Protein AF-A0AAN8ILI8-F1 (afdb_monomer_lite)

InterPro domains:
  IPR029063 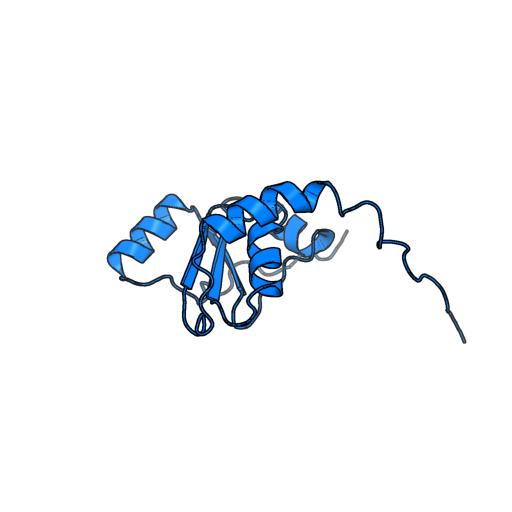S-adenosyl-L-methionine-dependent methyltransferase superfamily [G3DSA:3.40.50.150] (11-119)
  IPR029063 S-adenosyl-L-methionine-dependent methyltransferase superfamily [SSF53335] (25-102)

Sequence (124 aa):
MSVQNIECYTGKRILSFHMFAASFLMSSLSLDAMDRGKQVLAIGVGGGTVSMGLHDMKPYVNVTAVEIDELVVKIGFKWFGVKDSKYHHTVLQDGVNYLKESAVQGNIPSSRPPKSLSYSLLTL

Secondary structure (DSSP, 8-state):
----------SSSSHHHHHHHHHHHHHHS---TT-TT-EEEEE--TTSHHHHHHHHH-TTSEEEEEES-HHHHHHHHHHS-----SSEEEEES-HHHHHHHHHHHTS---S-------------

Foldseek 3Di:
DDDDDPPPPPPPDPVPVCPVLVVVLPVVDPDDPPLAPAEAEAEDCQLVCNLVVCCVVPVRYQYEYEAQDPVSVVCNVPPRVDDDDPRYYYEHDHPVVQVVVCVVVVHRPSDYDPDDDDPPDPDD

Radius of gyration: 16.9 Å; chains: 1; bounding box: 38×31×56 Å

Organism: Trichostrongylus colubriformis (NCBI:txid6319)

pLDDT: mean 72.75, std 21.6, range [31.7, 95.31]

Structure (mmCIF, N/CA/C/O backbone):
data_AF-A0AAN8ILI8-F1
#
_entry.id   AF-A0AAN8ILI8-F1
#
loop_
_atom_site.group_PDB
_atom_site.id
_atom_site.type_symbol
_atom_site.label_atom_id
_atom_site.label_alt_id
_atom_site.label_comp_id
_atom_site.label_asym_id
_atom_site.label_entity_id
_atom_site.label_seq_id
_atom_site.pdbx_PDB_ins_code
_atom_site.Cartn_x
_atom_site.Cartn_y
_atom_site.Cartn_z
_atom_site.occupancy
_atom_site.B_iso_or_equiv
_atom_site.auth_seq_id
_atom_site.auth_comp_id
_atom_site.auth_asym_id
_atom_site.auth_atom_id
_atom_site.pdbx_PDB_model_num
ATOM 1 N N . MET A 1 1 ? 4.498 4.066 -41.105 1.00 35.09 1 MET A N 1
ATOM 2 C CA . MET A 1 1 ? 5.865 3.547 -40.852 1.00 35.09 1 MET A CA 1
ATOM 3 C C . MET A 1 1 ? 6.764 4.760 -40.709 1.00 35.09 1 MET A C 1
ATOM 5 O O . MET A 1 1 ? 6.701 5.592 -41.593 1.00 35.09 1 MET A O 1
ATOM 9 N N . SER A 1 2 ? 7.544 5.014 -39.668 1.00 31.94 2 SER A N 1
ATOM 10 C CA . SER A 1 2 ? 8.009 4.255 -38.507 1.00 31.94 2 SER A CA 1
ATOM 11 C C . SER A 1 2 ? 8.365 5.317 -37.454 1.00 31.94 2 SER A C 1
ATOM 13 O O . SER A 1 2 ? 9.073 6.266 -37.784 1.00 31.94 2 SER A O 1
ATOM 15 N N . VAL A 1 3 ? 7.838 5.208 -36.233 1.00 35.34 3 VAL A N 1
ATOM 16 C CA . VAL A 1 3 ? 8.204 6.089 -35.112 1.00 35.34 3 VAL A CA 1
ATOM 17 C C . VAL A 1 3 ? 9.301 5.361 -34.343 1.00 35.34 3 VAL A C 1
ATOM 19 O O . VAL A 1 3 ? 9.032 4.353 -33.696 1.00 35.34 3 VAL A O 1
ATOM 22 N N . GLN A 1 4 ? 10.541 5.826 -34.448 1.00 45.19 4 GLN A N 1
ATOM 23 C CA . GLN A 1 4 ? 11.637 5.398 -33.583 1.00 45.19 4 GLN A CA 1
ATOM 24 C C . GLN A 1 4 ? 12.213 6.628 -32.887 1.00 45.19 4 GLN A C 1
ATOM 26 O O . GLN A 1 4 ? 12.378 7.674 -33.512 1.00 45.19 4 GLN A O 1
ATOM 31 N N . ASN A 1 5 ? 12.574 6.430 -31.617 1.00 36.91 5 ASN A N 1
ATOM 32 C CA . ASN A 1 5 ? 13.386 7.298 -30.759 1.00 36.91 5 ASN A CA 1
ATOM 33 C C . ASN A 1 5 ? 12.630 8.293 -29.870 1.00 36.91 5 ASN A C 1
ATOM 35 O O . ASN A 1 5 ? 12.692 9.505 -30.045 1.00 36.91 5 ASN A O 1
ATOM 39 N N . ILE A 1 6 ? 12.026 7.747 -28.812 1.00 38.09 6 ILE A N 1
ATOM 40 C CA . ILE A 1 6 ? 12.056 8.383 -27.489 1.00 38.09 6 ILE A CA 1
ATOM 41 C C . ILE A 1 6 ? 12.605 7.331 -26.514 1.00 38.09 6 ILE A C 1
ATOM 43 O O . ILE A 1 6 ? 11.870 6.736 -25.731 1.00 38.09 6 ILE A O 1
ATOM 47 N N . GLU A 1 7 ? 13.907 7.045 -26.595 1.00 36.75 7 GLU A N 1
ATOM 48 C CA . GLU A 1 7 ? 14.615 6.464 -25.451 1.00 36.75 7 GLU A CA 1
ATOM 49 C C . GLU A 1 7 ? 14.706 7.566 -24.395 1.00 36.75 7 GLU A C 1
ATOM 51 O O . GLU A 1 7 ? 15.512 8.493 -24.486 1.00 36.75 7 GLU A O 1
ATOM 56 N N . CYS A 1 8 ? 13.780 7.527 -23.435 1.00 31.70 8 CYS A N 1
ATOM 57 C CA . CYS A 1 8 ? 13.735 8.501 -22.361 1.00 31.70 8 CYS A CA 1
ATOM 58 C C . CYS A 1 8 ? 14.999 8.356 -21.508 1.00 31.70 8 CYS A C 1
ATOM 60 O O . CYS A 1 8 ? 15.264 7.330 -20.882 1.00 31.70 8 CYS A O 1
ATOM 62 N N . TYR A 1 9 ? 15.784 9.423 -21.526 1.00 43.34 9 TYR A N 1
ATOM 63 C CA . TYR A 1 9 ? 17.033 9.638 -20.817 1.00 43.34 9 TYR A CA 1
ATOM 64 C C . TYR A 1 9 ? 16.781 9.723 -19.296 1.00 43.34 9 TYR A C 1
ATOM 66 O O . TYR A 1 9 ? 16.895 10.783 -18.686 1.00 43.34 9 TYR A O 1
ATOM 74 N N . THR A 1 10 ? 16.391 8.616 -18.657 1.00 47.31 10 THR A N 1
ATOM 75 C CA . THR A 1 10 ? 16.001 8.562 -17.229 1.00 47.31 10 THR A CA 1
ATOM 76 C C . THR A 1 10 ? 17.057 7.864 -16.355 1.00 47.31 10 THR A C 1
ATOM 78 O O . THR A 1 10 ? 16.758 7.341 -15.290 1.00 47.31 10 THR A O 1
ATOM 81 N N . GLY A 1 11 ? 18.322 7.839 -16.789 1.00 45.81 11 GLY A N 1
ATOM 82 C CA . GLY A 1 11 ? 19.367 7.005 -16.173 1.00 45.81 11 GLY A CA 1
ATOM 83 C C . GLY A 1 11 ? 20.282 7.656 -15.126 1.00 45.81 11 GLY A C 1
ATOM 84 O O . GLY A 1 11 ? 21.100 6.950 -14.550 1.00 45.81 11 GLY A O 1
ATOM 85 N N . LYS A 1 12 ? 20.231 8.977 -14.871 1.00 43.41 12 LYS A N 1
ATOM 86 C CA . LYS A 1 12 ? 21.309 9.638 -14.086 1.00 43.41 12 LYS A CA 1
ATOM 87 C C . LYS A 1 12 ? 20.926 10.688 -13.036 1.00 43.41 12 LYS A C 1
ATOM 89 O O . LYS A 1 12 ? 21.823 11.205 -12.381 1.00 43.41 12 LYS A O 1
ATOM 94 N N . ARG A 1 13 ? 19.643 10.999 -12.812 1.00 37.62 13 ARG A N 1
ATOM 95 C CA . ARG A 1 13 ? 19.231 12.021 -11.811 1.00 37.62 13 ARG A CA 1
ATOM 96 C C . ARG A 1 13 ? 18.378 11.515 -10.643 1.00 37.62 13 ARG A C 1
ATOM 98 O O . ARG A 1 13 ? 18.111 12.271 -9.721 1.00 37.62 13 ARG A O 1
ATOM 105 N N . ILE A 1 14 ? 18.020 10.233 -10.636 1.00 48.31 14 ILE A N 1
ATOM 106 C CA . ILE A 1 14 ? 17.206 9.593 -9.583 1.00 48.31 14 ILE A CA 1
ATOM 107 C C . ILE A 1 14 ? 18.079 8.900 -8.508 1.00 48.31 14 ILE A C 1
ATOM 109 O O . ILE A 1 14 ? 17.591 8.492 -7.453 1.00 48.31 14 ILE A O 1
ATOM 113 N N . LEU A 1 15 ? 19.394 8.824 -8.740 1.00 45.97 15 LEU A N 1
ATOM 114 C CA . LEU A 1 15 ? 20.333 8.041 -7.931 1.00 45.97 15 LEU A CA 1
ATOM 115 C C . LEU A 1 15 ? 20.551 8.605 -6.512 1.00 45.97 15 LEU A C 1
ATOM 117 O O . LEU A 1 15 ? 20.801 7.842 -5.586 1.00 45.97 15 LEU A O 1
ATOM 121 N N . SER A 1 16 ? 20.406 9.919 -6.305 1.00 40.88 16 SER A N 1
ATOM 122 C CA . SER A 1 16 ? 20.706 10.542 -5.004 1.00 40.88 16 SER A CA 1
ATOM 123 C C . SER A 1 16 ? 19.579 10.427 -3.968 1.00 40.88 16 SER A C 1
ATOM 125 O O . SER A 1 16 ? 19.872 10.386 -2.778 1.00 40.88 16 SER A O 1
ATOM 127 N N . PHE A 1 17 ? 18.309 10.311 -4.380 1.00 48.25 17 PHE A N 1
ATOM 128 C CA . PHE A 1 17 ? 17.185 10.125 -3.440 1.00 48.25 17 PHE A CA 1
ATOM 129 C C . PHE A 1 17 ? 16.954 8.652 -3.058 1.00 48.25 17 PHE A C 1
ATOM 131 O O . PHE A 1 17 ? 16.403 8.368 -1.997 1.00 48.25 17 PHE A O 1
ATOM 138 N N . HIS A 1 18 ? 17.430 7.707 -3.876 1.00 50.12 18 HIS A N 1
ATOM 139 C CA . HIS A 1 18 ? 17.355 6.270 -3.583 1.00 50.12 18 HIS A CA 1
ATOM 140 C C . HIS A 1 18 ? 18.315 5.832 -2.467 1.00 50.12 18 HIS A C 1
ATOM 142 O O . HIS A 1 18 ? 18.060 4.839 -1.787 1.00 50.12 18 HIS A O 1
ATOM 148 N N . MET A 1 19 ? 19.406 6.572 -2.248 1.00 51.34 19 MET A N 1
ATOM 149 C CA . MET A 1 19 ? 20.509 6.109 -1.403 1.00 51.34 19 MET A CA 1
ATOM 150 C C . MET A 1 19 ? 20.162 6.074 0.098 1.00 51.34 19 MET A C 1
ATOM 152 O O . MET A 1 19 ? 20.642 5.201 0.822 1.00 51.34 19 MET A O 1
ATOM 156 N N . PHE A 1 20 ? 19.281 6.965 0.569 1.00 54.56 20 PHE A N 1
ATOM 157 C CA . PHE A 1 20 ? 18.876 7.004 1.981 1.00 54.56 20 PHE A CA 1
ATOM 158 C C . PHE A 1 20 ? 17.808 5.961 2.330 1.00 54.56 20 PHE A C 1
ATOM 160 O O . PHE A 1 20 ? 17.943 5.257 3.330 1.00 54.56 20 PHE A O 1
ATOM 167 N N . ALA A 1 21 ? 16.779 5.810 1.490 1.00 57.03 21 ALA A N 1
ATOM 168 C CA . ALA A 1 21 ? 15.716 4.833 1.722 1.00 57.03 21 ALA A CA 1
ATOM 169 C C . ALA A 1 21 ? 16.228 3.388 1.600 1.00 57.03 21 ALA A C 1
ATOM 171 O O . ALA A 1 21 ? 15.886 2.547 2.427 1.00 57.03 21 ALA A O 1
ATOM 172 N N . ALA A 1 22 ? 17.104 3.112 0.626 1.00 59.88 22 ALA A N 1
ATOM 173 C CA . ALA A 1 22 ? 17.688 1.784 0.451 1.00 59.88 22 ALA A CA 1
ATOM 174 C C . ALA A 1 22 ? 18.504 1.352 1.681 1.00 59.88 22 ALA A C 1
ATOM 176 O O . ALA A 1 22 ? 18.322 0.249 2.185 1.00 59.88 22 ALA A O 1
ATOM 177 N N . SER A 1 23 ? 19.333 2.247 2.228 1.00 57.47 23 SER A N 1
ATOM 178 C CA . SER A 1 23 ? 20.162 1.950 3.405 1.00 57.47 23 SER A CA 1
ATOM 179 C C . SER A 1 23 ? 19.324 1.577 4.635 1.00 57.47 23 SER A C 1
ATOM 181 O O . SER A 1 23 ? 19.657 0.634 5.353 1.00 57.47 23 SER A O 1
ATOM 183 N N . PHE A 1 24 ? 18.209 2.278 4.859 1.00 64.12 24 PHE A N 1
ATOM 184 C CA . PHE A 1 24 ? 17.301 1.973 5.965 1.00 64.12 24 PHE A CA 1
ATOM 185 C C . PHE A 1 24 ? 16.563 0.642 5.760 1.00 64.12 24 PHE A C 1
ATOM 187 O O . PHE A 1 24 ? 16.489 -0.171 6.680 1.00 64.12 24 PHE A O 1
ATOM 194 N N . LEU A 1 25 ? 16.068 0.389 4.544 1.00 61.97 25 LEU A N 1
ATOM 195 C CA . LEU A 1 25 ? 15.355 -0.847 4.207 1.00 61.97 25 LEU A CA 1
ATOM 196 C C . LEU A 1 25 ? 16.256 -2.088 4.273 1.00 61.97 25 LEU A C 1
ATOM 198 O O . LEU A 1 25 ? 15.814 -3.133 4.740 1.00 61.97 25 LEU A O 1
ATOM 202 N N . MET A 1 26 ? 17.519 -1.983 3.848 1.00 62.81 26 MET A N 1
ATOM 203 C CA . MET A 1 26 ? 18.474 -3.092 3.948 1.00 62.81 26 MET A CA 1
ATOM 204 C C . MET A 1 26 ? 18.890 -3.401 5.390 1.00 62.81 26 MET A C 1
ATOM 206 O O . MET A 1 26 ? 19.174 -4.554 5.691 1.00 62.81 26 MET A O 1
ATOM 210 N N . SER A 1 27 ? 18.926 -2.403 6.278 1.00 60.50 27 SER A N 1
ATOM 211 C CA . SER A 1 27 ? 19.296 -2.608 7.685 1.00 60.50 27 SER A CA 1
ATOM 212 C C . SER A 1 27 ? 18.179 -3.273 8.499 1.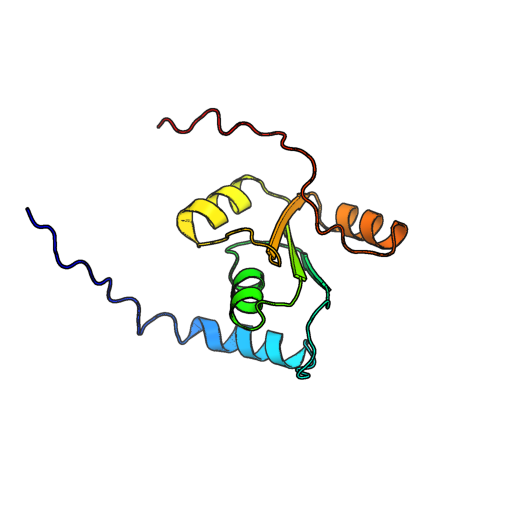00 60.50 27 SER A C 1
ATOM 214 O O . SER A 1 27 ? 18.445 -4.126 9.342 1.00 60.50 27 SER A O 1
ATOM 216 N N . SER A 1 28 ? 16.915 -2.915 8.243 1.00 61.47 28 SER A N 1
ATOM 217 C CA . SER A 1 28 ? 15.774 -3.455 8.997 1.00 61.47 28 SER A CA 1
ATOM 218 C C . SER A 1 28 ? 15.347 -4.854 8.550 1.00 61.47 28 SER A C 1
ATOM 220 O O . SER A 1 28 ? 14.762 -5.602 9.335 1.00 61.47 28 SER A O 1
ATOM 222 N N . LEU A 1 29 ? 15.639 -5.226 7.302 1.00 61.97 29 LEU A N 1
ATOM 223 C CA . LEU A 1 29 ? 15.277 -6.518 6.738 1.00 61.97 29 LEU A CA 1
ATOM 224 C C . LEU A 1 29 ? 16.504 -7.432 6.692 1.00 61.97 29 LEU A C 1
ATOM 226 O O . LEU A 1 29 ? 17.289 -7.346 5.753 1.00 61.97 29 LEU A O 1
ATOM 230 N N . SER A 1 30 ? 16.652 -8.346 7.660 1.00 56.41 30 SER A N 1
ATOM 231 C CA . SER A 1 30 ? 17.721 -9.358 7.635 1.00 56.41 30 SER A CA 1
ATOM 232 C C . SER A 1 30 ? 17.732 -10.099 6.292 1.00 56.41 30 SER A C 1
ATOM 234 O O . SER A 1 30 ? 16.791 -10.821 5.946 1.00 56.41 30 SER A O 1
ATOM 236 N N . LEU A 1 31 ? 18.789 -9.857 5.514 1.00 53.53 31 LEU A N 1
ATOM 237 C CA . LEU A 1 31 ? 18.987 -10.368 4.164 1.00 53.53 31 LEU A CA 1
ATOM 238 C C . LEU A 1 31 ? 19.558 -11.787 4.252 1.00 53.53 31 LEU A C 1
ATOM 240 O O . LEU A 1 31 ? 20.767 -11.952 4.364 1.00 53.53 31 LEU A O 1
ATOM 244 N N . ASP A 1 32 ? 18.698 -12.802 4.205 1.00 55.41 32 ASP A N 1
ATOM 245 C CA . ASP A 1 32 ? 19.132 -14.198 4.114 1.00 55.41 32 ASP A CA 1
ATOM 246 C C . ASP A 1 32 ? 18.536 -14.855 2.863 1.00 55.41 32 ASP A C 1
ATOM 248 O O . ASP A 1 32 ? 17.424 -14.526 2.449 1.00 55.41 32 ASP A O 1
ATOM 252 N N . ALA A 1 33 ? 19.279 -15.765 2.230 1.00 53.03 33 ALA A N 1
ATOM 253 C CA . ALA A 1 33 ? 19.049 -16.244 0.860 1.00 53.03 33 ALA A CA 1
ATOM 254 C C . ALA A 1 33 ? 17.728 -17.021 0.629 1.00 53.03 33 ALA A C 1
ATOM 256 O O . ALA A 1 33 ? 17.463 -17.488 -0.482 1.00 53.03 33 ALA A O 1
ATOM 257 N N . MET A 1 34 ? 16.871 -17.152 1.646 1.00 57.09 34 MET A N 1
ATOM 258 C CA . MET A 1 34 ? 15.592 -17.862 1.586 1.00 57.09 34 MET A CA 1
ATOM 259 C C . MET A 1 34 ? 14.393 -16.987 1.983 1.00 57.09 34 MET A C 1
ATOM 261 O O . MET A 1 34 ? 13.524 -17.408 2.737 1.00 57.09 34 MET A O 1
ATOM 265 N N . ASP A 1 35 ? 14.279 -15.775 1.440 1.00 65.38 35 ASP A N 1
ATOM 266 C CA . ASP A 1 35 ? 13.122 -14.895 1.696 1.00 65.38 35 ASP A CA 1
ATOM 267 C C . ASP A 1 35 ? 11.803 -15.341 1.031 1.00 65.38 35 ASP A C 1
ATOM 269 O O . ASP A 1 35 ? 10.793 -14.633 1.081 1.00 65.38 35 ASP A O 1
ATOM 273 N N . ARG A 1 36 ? 11.784 -16.525 0.408 1.00 70.19 36 ARG A N 1
ATOM 274 C CA . ARG A 1 36 ? 10.572 -17.112 -0.168 1.00 70.19 36 ARG A CA 1
ATOM 275 C C . ARG A 1 36 ? 9.540 -17.366 0.928 1.00 70.19 36 ARG A C 1
ATOM 277 O O . ARG A 1 36 ? 9.799 -18.101 1.872 1.00 70.19 36 ARG A O 1
ATOM 284 N N . GLY A 1 37 ? 8.352 -16.791 0.758 1.00 73.94 37 GLY A N 1
ATOM 285 C CA . GLY A 1 37 ? 7.229 -16.985 1.678 1.00 73.94 37 GLY A CA 1
ATOM 286 C C . GLY A 1 37 ? 7.210 -16.034 2.876 1.00 73.94 37 GLY A C 1
ATOM 287 O O . GLY A 1 37 ? 6.268 -16.094 3.663 1.00 73.94 37 GLY A O 1
ATOM 288 N N . LYS A 1 38 ? 8.185 -15.122 3.003 1.00 85.38 38 LYS A N 1
ATOM 289 C CA . LYS A 1 38 ? 8.101 -14.036 3.986 1.00 85.38 38 LYS A CA 1
ATOM 290 C C . LYS A 1 38 ? 7.006 -13.047 3.585 1.00 85.38 38 LYS A C 1
ATOM 292 O O . LYS A 1 38 ? 6.809 -12.779 2.399 1.00 85.38 38 LYS A O 1
ATOM 297 N N . GLN A 1 39 ? 6.317 -12.504 4.583 1.00 88.00 39 GLN A N 1
ATOM 298 C CA . GLN A 1 39 ? 5.285 -11.488 4.407 1.00 88.00 39 GLN A CA 1
ATOM 299 C C . GLN A 1 39 ? 5.781 -10.152 4.957 1.00 88.00 39 GLN A C 1
ATOM 301 O O . GLN A 1 39 ? 6.364 -10.103 6.040 1.00 88.00 39 GLN A O 1
ATOM 306 N N . VAL A 1 40 ? 5.546 -9.076 4.212 1.00 90.06 40 VAL A N 1
ATOM 307 C CA . VAL A 1 40 ? 5.870 -7.708 4.617 1.00 90.06 40 VAL A CA 1
ATOM 308 C C . VAL A 1 40 ? 4.616 -6.860 4.495 1.00 90.06 40 VAL A C 1
ATOM 310 O O . VAL A 1 40 ? 4.010 -6.792 3.429 1.00 90.06 40 VAL A O 1
ATOM 313 N N . LEU A 1 41 ? 4.250 -6.197 5.589 1.00 91.69 41 LEU A N 1
ATOM 314 C CA . LEU A 1 41 ? 3.174 -5.216 5.626 1.00 91.69 41 LEU A CA 1
ATOM 315 C C . LEU A 1 41 ? 3.779 -3.810 5.608 1.00 91.69 41 LEU A C 1
ATOM 317 O O . LEU A 1 41 ? 4.510 -3.436 6.523 1.00 91.69 41 LEU A O 1
ATOM 321 N N . ALA A 1 42 ? 3.464 -3.037 4.575 1.00 91.44 42 ALA A N 1
ATOM 322 C CA . ALA A 1 42 ? 3.778 -1.620 4.484 1.00 91.44 42 ALA A CA 1
ATOM 323 C C . ALA A 1 42 ? 2.500 -0.812 4.741 1.00 91.44 42 ALA A C 1
ATOM 325 O O . ALA A 1 42 ? 1.517 -0.961 4.021 1.00 91.44 42 ALA A O 1
ATOM 326 N N . ILE A 1 43 ? 2.505 0.036 5.769 1.00 92.88 43 ILE A N 1
ATOM 327 C CA . ILE A 1 43 ? 1.403 0.966 6.038 1.00 92.88 43 ILE A CA 1
ATOM 328 C C . ILE A 1 43 ? 1.763 2.308 5.399 1.00 92.88 43 ILE A C 1
ATOM 330 O O . ILE A 1 43 ? 2.787 2.902 5.736 1.00 92.88 43 ILE A O 1
ATOM 334 N N . GLY A 1 44 ? 0.918 2.756 4.477 1.00 91.19 44 GLY A N 1
ATOM 335 C CA . GLY A 1 44 ? 1.165 3.857 3.555 1.00 91.19 44 GLY A CA 1
ATOM 336 C C . GLY A 1 44 ? 1.773 3.362 2.241 1.00 91.19 44 GLY A C 1
ATOM 337 O O . GLY A 1 44 ? 2.881 2.822 2.211 1.00 91.19 44 GLY A O 1
ATOM 338 N N . VAL A 1 45 ? 1.065 3.581 1.132 1.00 89.69 45 VAL A N 1
ATOM 339 C CA . VAL A 1 45 ? 1.605 3.420 -0.226 1.00 89.69 45 VAL A CA 1
ATOM 340 C C . VAL A 1 45 ? 2.377 4.677 -0.605 1.00 89.69 45 VAL A C 1
ATOM 342 O O . VAL A 1 45 ? 3.507 4.582 -1.091 1.00 89.69 45 VAL A O 1
ATOM 345 N N . GLY A 1 46 ? 1.783 5.857 -0.383 1.00 87.62 46 GLY A N 1
ATOM 346 C CA . GLY A 1 46 ? 2.327 7.123 -0.876 1.00 87.62 46 GLY A CA 1
ATOM 347 C C . GLY A 1 46 ? 2.599 7.065 -2.386 1.00 87.62 46 GLY A C 1
ATOM 348 O O . GLY A 1 46 ? 1.703 6.803 -3.181 1.00 87.62 46 GLY A O 1
ATOM 349 N N . GLY A 1 47 ? 3.857 7.271 -2.790 1.00 82.12 47 GLY A N 1
ATOM 350 C CA . GLY A 1 47 ? 4.301 7.124 -4.186 1.00 82.12 47 GLY A CA 1
ATOM 351 C C . GLY A 1 47 ? 4.700 5.700 -4.597 1.00 82.12 47 GLY A C 1
ATOM 352 O O . GLY A 1 47 ? 5.099 5.489 -5.734 1.00 82.12 47 GLY A O 1
ATOM 353 N N . GLY A 1 48 ? 4.653 4.721 -3.689 1.00 87.50 48 GLY A N 1
ATOM 354 C CA . GLY A 1 48 ? 4.991 3.325 -3.977 1.00 87.50 48 GLY A CA 1
ATOM 355 C C . GLY A 1 48 ? 6.474 2.965 -3.935 1.00 87.50 48 GLY A C 1
ATOM 356 O O . GLY A 1 48 ? 6.804 1.790 -4.044 1.00 87.50 48 GLY A O 1
ATOM 357 N N . THR A 1 49 ? 7.379 3.925 -3.727 1.00 87.69 49 THR A N 1
ATOM 358 C CA . THR A 1 49 ? 8.837 3.708 -3.781 1.00 87.69 49 THR A CA 1
ATOM 359 C C . THR A 1 49 ? 9.320 2.584 -2.865 1.00 87.69 49 THR A C 1
ATOM 361 O O . THR A 1 49 ? 10.144 1.771 -3.271 1.00 87.69 49 THR A O 1
ATOM 364 N N . VAL A 1 50 ? 8.812 2.518 -1.631 1.00 88.50 50 VAL A N 1
ATOM 365 C CA . VAL A 1 50 ? 9.259 1.521 -0.644 1.00 88.50 50 VAL A CA 1
ATOM 366 C C . VAL A 1 50 ? 8.724 0.131 -0.978 1.00 88.50 50 VAL A C 1
ATOM 368 O O . VAL A 1 50 ? 9.497 -0.822 -1.035 1.00 88.50 50 VAL A O 1
ATOM 371 N N . SER A 1 51 ? 7.417 0.005 -1.220 1.00 90.81 51 SER A N 1
ATOM 372 C CA . SER A 1 51 ? 6.791 -1.295 -1.480 1.00 90.81 51 SER A CA 1
ATOM 373 C C . SER A 1 51 ? 7.209 -1.868 -2.837 1.00 90.81 51 SER A C 1
ATOM 375 O O . SER A 1 51 ? 7.527 -3.054 -2.920 1.00 90.81 51 SER A O 1
ATOM 377 N N . MET A 1 52 ? 7.291 -1.030 -3.877 1.00 90.00 52 MET A N 1
ATOM 378 C CA . MET A 1 52 ? 7.773 -1.432 -5.201 1.00 90.00 52 MET A CA 1
ATOM 379 C C . MET A 1 52 ? 9.277 -1.677 -5.214 1.00 90.00 52 MET A C 1
ATOM 381 O O . MET A 1 52 ? 9.711 -2.691 -5.746 1.00 90.00 52 MET A O 1
ATOM 385 N N . GLY A 1 53 ? 10.072 -0.816 -4.571 1.00 88.88 53 GLY A N 1
ATOM 386 C CA . GLY A 1 53 ? 11.517 -1.021 -4.468 1.00 88.88 53 GLY A CA 1
ATOM 387 C C . GLY A 1 53 ? 11.852 -2.331 -3.757 1.00 88.88 53 GLY A C 1
ATOM 388 O O . GLY A 1 53 ? 12.731 -3.070 -4.194 1.00 88.88 53 GLY A O 1
ATOM 389 N N . LEU A 1 54 ? 11.109 -2.676 -2.701 1.00 87.25 54 LEU A N 1
ATOM 390 C CA . LEU A 1 54 ? 11.260 -3.969 -2.041 1.00 87.25 54 LEU A CA 1
ATOM 391 C C . LEU A 1 54 ? 10.846 -5.135 -2.948 1.00 87.25 54 LEU A C 1
ATOM 393 O O . LEU A 1 54 ? 11.539 -6.151 -2.965 1.00 87.25 54 LEU A O 1
ATOM 397 N N . HIS A 1 55 ? 9.760 -4.993 -3.709 1.00 88.50 55 HIS A N 1
ATOM 398 C CA . HIS A 1 55 ? 9.329 -6.011 -4.666 1.00 88.50 55 HIS A CA 1
ATOM 399 C C . HIS A 1 55 ? 10.363 -6.236 -5.782 1.00 88.50 55 HIS A C 1
ATOM 401 O O . HIS A 1 55 ? 10.640 -7.380 -6.132 1.00 88.50 55 HIS A O 1
ATOM 407 N N . ASP A 1 56 ? 10.991 -5.171 -6.281 1.00 88.38 56 ASP A N 1
ATOM 408 C CA . ASP A 1 56 ? 12.032 -5.255 -7.308 1.00 88.38 56 ASP A CA 1
ATOM 409 C C . ASP A 1 56 ? 13.320 -5.897 -6.762 1.00 88.38 56 ASP A C 1
ATOM 411 O O . ASP A 1 56 ? 13.944 -6.716 -7.437 1.00 88.38 56 ASP A O 1
ATOM 415 N N . MET A 1 57 ? 13.704 -5.582 -5.519 1.00 86.38 57 MET A N 1
ATOM 416 C CA . MET A 1 57 ? 14.874 -6.185 -4.865 1.00 86.38 57 MET A CA 1
ATOM 417 C C . MET A 1 57 ? 14.637 -7.643 -4.442 1.00 86.38 57 MET A C 1
ATOM 419 O O . MET A 1 57 ? 15.563 -8.455 -4.477 1.00 86.38 57 MET A O 1
ATOM 423 N N . LYS A 1 58 ? 13.415 -7.987 -4.012 1.00 85.81 58 LYS A N 1
ATOM 424 C CA . LYS A 1 58 ? 13.036 -9.313 -3.500 1.00 85.81 58 LYS A CA 1
ATOM 425 C C . LYS A 1 58 ? 11.704 -9.775 -4.104 1.00 85.81 58 LYS A C 1
ATOM 427 O O . LYS A 1 58 ? 10.682 -9.786 -3.416 1.00 85.81 58 LYS A O 1
ATOM 432 N N . PRO A 1 59 ? 11.709 -10.269 -5.352 1.00 85.31 59 PRO A N 1
ATOM 433 C CA . PRO A 1 59 ? 10.483 -10.569 -6.097 1.00 85.31 59 PRO A CA 1
ATOM 434 C C . PRO A 1 59 ? 9.633 -11.705 -5.515 1.00 85.31 59 PRO A C 1
ATOM 436 O O . PRO A 1 59 ? 8.498 -11.888 -5.944 1.00 85.31 59 PRO A O 1
ATOM 439 N N . TYR A 1 60 ? 10.160 -12.476 -4.556 1.00 84.94 60 TYR A N 1
ATOM 440 C CA . TYR A 1 60 ? 9.466 -13.604 -3.922 1.00 84.94 60 TYR A CA 1
ATOM 441 C C . TYR A 1 60 ? 8.976 -13.332 -2.490 1.00 84.94 60 TYR A C 1
ATOM 443 O O . TYR A 1 60 ? 8.382 -14.224 -1.876 1.00 84.94 60 TYR A O 1
ATOM 451 N N . VAL A 1 61 ? 9.243 -12.139 -1.950 1.00 87.31 61 VAL A N 1
ATOM 452 C CA . VAL A 1 61 ? 8.661 -11.681 -0.682 1.00 87.31 61 VAL A CA 1
ATOM 453 C C . VAL A 1 61 ? 7.266 -11.163 -0.970 1.00 87.31 61 VAL A C 1
ATOM 455 O O . VAL A 1 61 ? 7.095 -10.381 -1.900 1.00 87.31 61 VAL A O 1
ATOM 458 N N . ASN A 1 62 ? 6.283 -11.577 -0.174 1.00 89.38 62 ASN A N 1
ATOM 459 C CA . ASN A 1 62 ? 4.921 -11.105 -0.346 1.00 89.38 62 ASN A CA 1
ATOM 460 C C . ASN A 1 62 ? 4.724 -9.752 0.349 1.00 89.38 62 ASN A C 1
ATOM 462 O O . ASN A 1 62 ? 4.657 -9.687 1.577 1.00 89.38 62 ASN A O 1
ATOM 466 N N . VAL A 1 63 ? 4.660 -8.680 -0.433 1.00 91.06 63 VAL A N 1
ATOM 467 C CA . VAL A 1 63 ? 4.510 -7.306 0.048 1.00 91.06 63 VAL A CA 1
ATOM 468 C C . VAL A 1 63 ? 3.044 -6.900 -0.031 1.00 91.06 63 VAL A C 1
ATOM 470 O O . VAL A 1 63 ? 2.456 -6.900 -1.105 1.00 91.06 63 VAL A O 1
ATOM 473 N N . THR A 1 64 ? 2.454 -6.513 1.095 1.00 93.69 64 THR A N 1
ATOM 474 C CA . THR A 1 64 ? 1.121 -5.904 1.145 1.00 93.69 64 THR A CA 1
ATOM 475 C C . THR A 1 64 ? 1.253 -4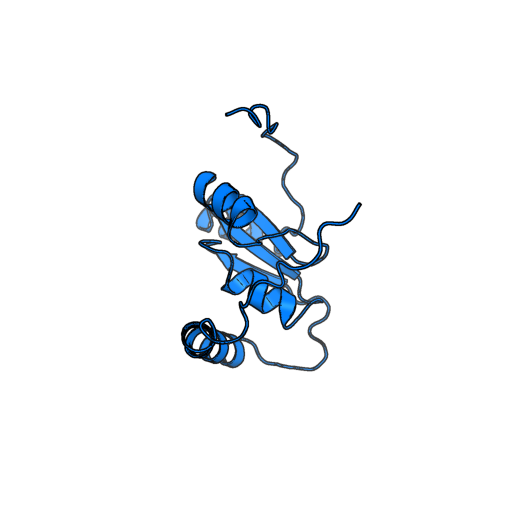.452 1.578 1.00 93.69 64 THR A C 1
ATOM 477 O O . THR A 1 64 ? 1.735 -4.180 2.674 1.00 93.69 64 THR A O 1
ATOM 480 N N . ALA A 1 65 ? 0.861 -3.521 0.715 1.00 93.88 65 ALA A N 1
ATOM 481 C CA . ALA A 1 65 ? 0.876 -2.089 0.972 1.00 93.88 65 ALA A CA 1
ATOM 482 C C . ALA A 1 65 ? -0.553 -1.590 1.221 1.00 93.88 65 ALA A C 1
ATOM 484 O O . ALA A 1 65 ? -1.412 -1.720 0.352 1.00 93.88 65 ALA A O 1
ATOM 485 N N . VAL A 1 66 ? -0.810 -1.036 2.404 1.00 94.88 66 VAL A N 1
ATOM 486 C CA . VAL A 1 66 ? -2.132 -0.551 2.820 1.00 94.88 66 VAL A CA 1
ATOM 487 C C . VAL A 1 66 ? -2.160 0.969 2.747 1.00 94.88 66 VAL A C 1
ATOM 489 O O . VAL A 1 66 ? -1.312 1.621 3.346 1.00 94.88 66 VAL A O 1
ATOM 492 N N . GLU A 1 67 ? -3.126 1.538 2.038 1.00 94.62 67 GLU A N 1
ATOM 493 C CA . GLU A 1 67 ? -3.307 2.983 1.887 1.00 94.62 67 GLU A CA 1
ATOM 494 C C . GLU A 1 67 ? -4.723 3.380 2.284 1.00 94.62 67 GLU A C 1
ATOM 496 O O . GLU A 1 67 ? -5.668 2.657 1.986 1.00 94.62 67 GLU A O 1
ATOM 501 N N . ILE A 1 68 ? -4.871 4.528 2.943 1.00 95.31 68 ILE A N 1
ATOM 502 C CA . ILE A 1 68 ? -6.175 5.024 3.392 1.00 95.31 68 ILE A CA 1
ATOM 503 C C . ILE A 1 68 ? -6.857 5.878 2.316 1.00 95.31 68 ILE A C 1
ATOM 505 O O . ILE A 1 68 ? -8.084 5.906 2.240 1.00 95.31 68 ILE A O 1
ATOM 509 N N . ASP A 1 69 ? -6.073 6.553 1.470 1.00 94.31 69 ASP A N 1
ATOM 510 C CA . ASP A 1 69 ? -6.576 7.489 0.464 1.00 94.31 69 ASP A CA 1
ATOM 511 C C . ASP A 1 69 ? -6.618 6.873 -0.948 1.00 94.31 69 ASP A C 1
ATOM 513 O O . ASP A 1 69 ? -5.601 6.537 -1.563 1.00 94.31 69 ASP A O 1
ATOM 517 N N . GLU A 1 70 ? -7.825 6.785 -1.511 1.00 93.19 70 GLU A N 1
ATOM 518 C CA . GLU A 1 70 ? -8.062 6.270 -2.859 1.00 93.19 70 GLU A CA 1
ATOM 519 C C . GLU A 1 70 ? -7.357 7.102 -3.944 1.00 93.19 70 GLU A C 1
ATOM 521 O O . GLU A 1 70 ? -6.896 6.553 -4.950 1.00 93.19 70 GLU A O 1
ATOM 526 N N . LEU A 1 71 ? -7.259 8.424 -3.772 1.00 93.56 71 LEU A N 1
ATOM 527 C CA . LEU A 1 71 ? -6.590 9.301 -4.733 1.00 93.56 71 LEU A CA 1
ATOM 528 C C . LEU A 1 71 ? -5.092 9.016 -4.783 1.00 93.56 71 LEU A C 1
ATOM 530 O O . LEU A 1 71 ? -4.522 8.978 -5.876 1.00 93.56 71 LEU A O 1
ATOM 534 N N . VAL A 1 72 ? -4.471 8.753 -3.632 1.00 92.69 72 VAL A N 1
ATOM 535 C CA . VAL A 1 72 ? -3.053 8.378 -3.545 1.00 92.69 72 VAL A CA 1
ATOM 536 C C . VAL A 1 72 ? -2.811 7.063 -4.275 1.00 92.69 72 VAL A C 1
ATOM 538 O O . VAL A 1 72 ? -1.909 6.991 -5.109 1.00 92.69 72 VAL A O 1
ATOM 541 N N . VAL A 1 73 ? -3.673 6.059 -4.073 1.00 92.62 73 VAL A N 1
ATOM 542 C CA . VAL A 1 73 ? -3.609 4.799 -4.830 1.00 92.62 73 VAL A CA 1
ATOM 543 C C . VAL A 1 73 ? -3.729 5.067 -6.334 1.00 92.62 73 VAL A C 1
ATOM 545 O O . VAL A 1 73 ? -2.867 4.653 -7.108 1.00 92.62 73 VAL A O 1
ATOM 548 N N . LYS A 1 74 ? -4.745 5.817 -6.778 1.00 92.56 74 LYS A N 1
ATOM 549 C CA . LYS A 1 74 ? -4.942 6.135 -8.206 1.00 92.56 74 LYS A CA 1
ATOM 550 C C . LYS A 1 74 ? -3.725 6.825 -8.821 1.00 92.56 74 LYS A C 1
ATOM 552 O O . LYS A 1 74 ? -3.316 6.473 -9.927 1.00 92.56 74 LYS A O 1
ATOM 557 N N . ILE A 1 75 ? -3.147 7.793 -8.115 1.00 93.38 75 ILE A N 1
ATOM 558 C CA . ILE A 1 75 ? -1.958 8.523 -8.558 1.00 93.38 75 ILE A CA 1
ATOM 559 C C . ILE A 1 75 ? -0.741 7.591 -8.607 1.00 93.38 75 ILE A C 1
ATOM 561 O O . ILE A 1 75 ? -0.021 7.598 -9.605 1.00 93.38 75 ILE A O 1
ATOM 565 N N . GLY A 1 76 ? -0.544 6.755 -7.585 1.00 91.56 76 GLY A N 1
ATOM 566 C CA . GLY A 1 76 ? 0.538 5.773 -7.513 1.00 91.56 76 GLY A CA 1
ATOM 567 C C . GLY A 1 76 ? 0.533 4.814 -8.703 1.00 91.56 76 GLY A C 1
ATOM 568 O O . GLY A 1 76 ? 1.552 4.644 -9.375 1.00 91.56 76 GLY A O 1
ATOM 569 N N . PHE A 1 77 ? -0.636 4.252 -9.018 1.00 92.31 77 PHE A N 1
ATOM 570 C CA . PHE A 1 77 ? -0.805 3.350 -10.159 1.00 92.31 77 PHE A CA 1
ATOM 571 C C . PHE A 1 77 ? -0.655 4.068 -11.506 1.00 92.31 77 PHE A C 1
ATOM 573 O O . PHE A 1 77 ? -0.035 3.534 -12.422 1.00 92.31 77 PHE A O 1
ATOM 580 N N . LYS A 1 78 ? -1.211 5.279 -11.650 1.00 91.81 78 LYS A N 1
ATOM 581 C CA . LYS A 1 78 ? -1.208 6.002 -12.932 1.00 91.81 78 LYS A CA 1
ATOM 582 C C . LYS A 1 78 ? 0.151 6.615 -13.274 1.00 91.81 78 LYS A C 1
ATOM 584 O O . LYS A 1 78 ? 0.516 6.638 -14.446 1.00 91.81 78 LYS A O 1
ATOM 589 N N . TRP A 1 79 ? 0.873 7.132 -12.281 1.00 92.50 79 TRP A N 1
ATOM 590 C CA . TRP A 1 79 ? 2.025 8.011 -12.514 1.00 92.50 79 TRP A C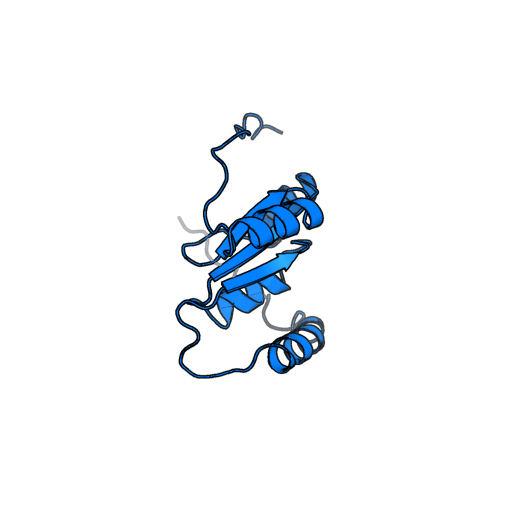A 1
ATOM 591 C C . TRP A 1 79 ? 3.339 7.518 -11.908 1.00 92.50 79 TRP A C 1
ATOM 593 O O . TRP A 1 79 ? 4.394 7.894 -12.410 1.00 92.50 79 TRP A O 1
ATOM 603 N N . PHE A 1 80 ? 3.304 6.681 -10.867 1.00 89.19 80 PHE A N 1
ATOM 604 C CA . PHE A 1 80 ? 4.509 6.256 -10.138 1.00 89.19 80 PHE A CA 1
ATOM 605 C C . PHE A 1 80 ? 4.865 4.776 -10.325 1.00 89.19 80 PHE A C 1
ATOM 607 O O . PHE A 1 80 ? 5.823 4.289 -9.731 1.00 89.19 80 PHE A O 1
ATOM 614 N N . GLY A 1 81 ? 4.132 4.059 -11.181 1.00 87.69 81 GLY A N 1
ATOM 615 C CA . GLY A 1 81 ? 4.451 2.674 -11.529 1.00 87.69 81 GLY A CA 1
ATOM 616 C C . GLY A 1 81 ? 4.124 1.656 -10.435 1.00 87.69 81 GLY A C 1
ATOM 617 O O . GLY A 1 81 ? 4.644 0.540 -10.482 1.00 87.69 81 GLY A O 1
ATOM 618 N N . VAL A 1 82 ? 3.259 2.010 -9.475 1.00 89.31 82 VAL A N 1
ATOM 619 C CA . VAL A 1 82 ? 2.683 1.027 -8.547 1.00 89.31 82 VAL A CA 1
ATOM 620 C C . VAL A 1 82 ? 1.896 0.004 -9.351 1.00 89.31 82 VAL A C 1
ATOM 622 O O . VAL A 1 82 ? 1.083 0.357 -10.206 1.00 89.31 82 VAL A O 1
ATOM 625 N N . LYS A 1 83 ? 2.157 -1.273 -9.093 1.00 91.06 83 LYS A N 1
ATOM 626 C CA . LYS A 1 83 ? 1.491 -2.380 -9.771 1.00 91.06 83 LYS A CA 1
ATOM 627 C C . LYS A 1 83 ? 1.354 -3.551 -8.817 1.00 91.06 83 LYS A C 1
ATOM 629 O O . LYS A 1 83 ? 2.328 -3.952 -8.190 1.00 91.06 83 LYS A O 1
ATOM 634 N N . ASP A 1 84 ? 0.167 -4.135 -8.788 1.00 92.31 84 ASP A N 1
ATOM 635 C CA . ASP A 1 84 ? -0.037 -5.398 -8.096 1.00 92.31 84 ASP A CA 1
ATOM 636 C C . ASP A 1 84 ? 0.545 -6.551 -8.927 1.00 92.31 84 ASP A C 1
ATOM 638 O O . ASP A 1 84 ? 0.526 -6.544 -10.163 1.00 92.31 84 ASP A O 1
ATOM 642 N N . SER A 1 85 ? 1.043 -7.572 -8.243 1.00 89.44 85 SER A N 1
ATOM 643 C CA . SER A 1 85 ? 1.580 -8.797 -8.824 1.00 89.44 85 SER A CA 1
ATOM 644 C C . SER A 1 85 ? 1.204 -10.007 -7.961 1.00 89.44 85 SER A C 1
ATOM 646 O O . SER A 1 85 ? 0.362 -9.929 -7.069 1.00 89.44 85 SER A O 1
ATOM 648 N N . LYS A 1 86 ? 1.824 -11.164 -8.219 1.00 89.12 86 LYS A N 1
ATOM 649 C CA . LYS A 1 86 ? 1.662 -12.351 -7.366 1.00 89.12 86 LYS A CA 1
ATOM 650 C C . LYS A 1 86 ? 2.193 -12.136 -5.941 1.00 89.12 86 LYS A C 1
ATOM 652 O O . LYS A 1 86 ? 1.728 -12.808 -5.030 1.00 89.12 86 LYS A O 1
ATOM 657 N N . TYR A 1 87 ? 3.183 -11.260 -5.780 1.00 89.12 87 TYR A N 1
ATOM 658 C CA . TYR A 1 87 ? 3.894 -11.043 -4.516 1.00 89.12 87 TYR A CA 1
ATOM 659 C C . TYR A 1 87 ? 3.919 -9.564 -4.103 1.00 89.12 87 TYR A C 1
ATOM 661 O O . TYR A 1 87 ? 4.679 -9.180 -3.221 1.00 89.12 87 TYR A O 1
ATOM 669 N N . HIS A 1 88 ? 3.121 -8.720 -4.755 1.00 92.19 88 HIS A N 1
ATOM 670 C CA . HIS A 1 88 ? 2.903 -7.335 -4.355 1.00 92.19 88 HIS A CA 1
ATOM 671 C C . HIS A 1 88 ? 1.414 -7.026 -4.458 1.00 92.19 88 HIS A C 1
ATOM 673 O O . HIS A 1 88 ? 0.784 -7.318 -5.476 1.00 92.19 88 HIS A O 1
ATOM 679 N N . HIS A 1 89 ? 0.845 -6.489 -3.388 1.00 93.56 89 HIS A N 1
ATOM 680 C CA . HIS A 1 89 ? -0.582 -6.244 -3.265 1.00 93.56 89 HIS A CA 1
ATOM 681 C C . HIS A 1 89 ? -0.827 -4.873 -2.655 1.00 93.56 89 HIS A C 1
ATOM 683 O O . HIS A 1 89 ? -0.244 -4.537 -1.626 1.00 93.56 89 HIS A O 1
ATOM 689 N N . THR A 1 90 ? -1.743 -4.115 -3.245 1.00 93.31 90 THR A N 1
ATOM 690 C CA . THR A 1 90 ? -2.205 -2.836 -2.713 1.00 93.31 90 THR A CA 1
ATOM 691 C C . THR A 1 90 ? -3.615 -2.975 -2.145 1.00 93.31 90 THR A C 1
ATOM 693 O O . THR A 1 90 ? -4.531 -3.445 -2.822 1.00 93.31 90 THR A O 1
ATOM 696 N N . VAL A 1 91 ? -3.802 -2.547 -0.898 1.00 93.81 91 VAL A N 1
ATOM 697 C CA . VAL A 1 91 ? -5.073 -2.606 -0.169 1.00 93.81 91 VAL A CA 1
ATOM 698 C C . VAL A 1 91 ? -5.503 -1.189 0.190 1.00 93.81 91 VAL A C 1
ATOM 700 O O . VAL A 1 91 ? -4.749 -0.451 0.815 1.00 93.81 91 VAL A O 1
ATOM 703 N N . LEU A 1 92 ? -6.719 -0.808 -0.198 1.00 93.88 92 LEU A N 1
ATOM 704 C CA . LEU A 1 92 ? -7.322 0.467 0.190 1.00 93.88 92 LEU A CA 1
ATOM 705 C C . LEU A 1 92 ? -8.116 0.268 1.487 1.00 93.88 92 LEU A C 1
ATOM 707 O O . LEU A 1 92 ? -9.243 -0.226 1.446 1.00 93.88 92 LEU A O 1
ATOM 711 N N . GLN A 1 93 ? -7.511 0.593 2.625 1.00 92.50 93 GLN A N 1
ATOM 712 C CA . GLN A 1 93 ? -8.105 0.446 3.953 1.00 92.50 93 GLN A CA 1
ATOM 713 C C . GLN A 1 93 ? -7.361 1.321 4.971 1.00 92.50 93 GLN A C 1
ATOM 715 O O . GLN A 1 93 ? -6.202 1.682 4.786 1.00 92.50 93 GLN A O 1
ATOM 720 N N . ASP A 1 94 ? -8.009 1.627 6.094 1.00 93.31 94 ASP A N 1
ATOM 721 C CA . ASP A 1 94 ? -7.311 2.164 7.262 1.00 93.31 94 ASP A CA 1
ATOM 722 C C . ASP A 1 94 ? -6.277 1.143 7.779 1.00 93.31 94 ASP A C 1
ATOM 724 O O . ASP A 1 94 ? -6.618 0.008 8.127 1.00 93.31 94 ASP A O 1
ATOM 728 N N . GLY A 1 95 ? -5.006 1.549 7.839 1.00 92.44 95 GLY A N 1
ATOM 729 C CA . GLY A 1 95 ? -3.902 0.673 8.236 1.00 92.44 95 GLY A CA 1
ATOM 730 C C . GLY A 1 95 ? -3.970 0.182 9.684 1.00 92.44 95 GLY A C 1
ATOM 731 O O . GLY A 1 95 ? -3.503 -0.919 9.973 1.00 92.44 95 GLY A O 1
ATOM 732 N N . VAL A 1 96 ? -4.578 0.948 10.595 1.00 94.06 96 VAL A N 1
ATOM 733 C CA . VAL A 1 96 ? -4.766 0.542 11.997 1.00 94.06 96 VAL A CA 1
ATOM 734 C C . VAL A 1 96 ? -5.826 -0.550 12.085 1.00 94.06 96 VAL A C 1
ATOM 736 O O . VAL A 1 96 ? -5.628 -1.542 12.788 1.00 94.06 96 VAL A O 1
ATOM 739 N N . ASN A 1 97 ? -6.936 -0.396 11.363 1.00 92.88 97 ASN A N 1
ATOM 740 C CA . ASN A 1 97 ? -7.979 -1.419 11.304 1.00 92.88 97 ASN A CA 1
ATOM 741 C C . ASN A 1 97 ? -7.462 -2.689 10.626 1.00 92.88 97 ASN A C 1
ATOM 743 O O . ASN A 1 97 ? -7.599 -3.774 11.187 1.00 92.88 97 ASN A O 1
ATOM 747 N N . TYR A 1 98 ? -6.762 -2.543 9.499 1.00 92.62 98 TYR A N 1
ATOM 748 C CA . TYR A 1 98 ? -6.143 -3.664 8.798 1.00 92.62 98 TYR A CA 1
ATOM 749 C C . TYR A 1 98 ? -5.156 -4.432 9.689 1.00 92.62 98 TYR A C 1
ATOM 751 O O . TYR A 1 98 ? -5.148 -5.664 9.709 1.00 92.62 98 TYR A O 1
ATOM 759 N N . LEU A 1 99 ? -4.339 -3.717 10.471 1.00 92.06 99 LEU A N 1
ATOM 760 C CA . LEU A 1 99 ? -3.401 -4.334 11.407 1.00 92.06 99 LEU A CA 1
ATOM 761 C C . LEU A 1 99 ? -4.127 -5.113 12.511 1.00 92.06 99 LEU A C 1
ATOM 763 O O . LEU A 1 99 ? -3.721 -6.229 12.832 1.00 92.06 99 LEU A O 1
ATOM 767 N N . LYS A 1 100 ? -5.206 -4.559 13.078 1.00 92.75 100 LYS A N 1
ATOM 768 C CA . LYS A 1 100 ? -6.026 -5.250 14.087 1.00 92.75 100 LYS A CA 1
ATOM 769 C C . LYS A 1 100 ? -6.663 -6.518 13.521 1.00 92.75 100 LYS A C 1
ATOM 771 O O . LYS A 1 100 ? -6.604 -7.562 14.163 1.00 92.75 100 LYS A O 1
ATOM 776 N N . GLU A 1 101 ? -7.234 -6.440 12.323 1.00 91.19 101 GLU A N 1
ATOM 777 C CA . GLU A 1 1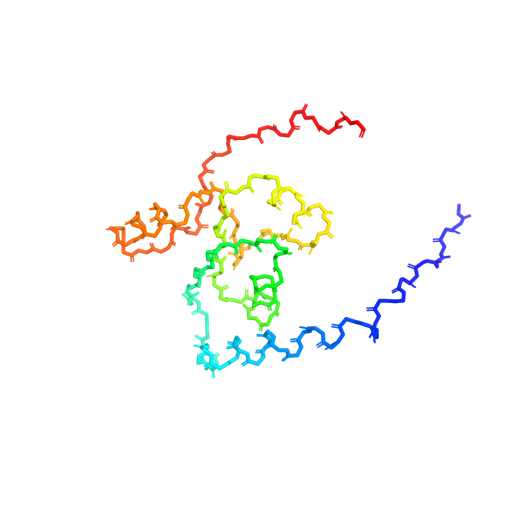01 ? -7.838 -7.582 11.629 1.00 91.19 101 GLU A CA 1
ATOM 778 C C . GLU A 1 101 ? -6.799 -8.675 11.350 1.00 91.19 101 GLU A C 1
ATOM 780 O O . GLU A 1 101 ? -7.022 -9.840 11.679 1.00 91.19 101 GLU A O 1
ATOM 785 N N . SER A 1 102 ? -5.626 -8.286 10.843 1.00 88.94 102 SER A N 1
ATOM 786 C CA . SER A 1 102 ? -4.503 -9.195 10.581 1.00 88.94 102 SER A CA 1
ATOM 787 C C . SER A 1 102 ? -3.995 -9.864 11.864 1.00 88.94 102 SER A C 1
ATOM 789 O O . SER A 1 102 ? -3.711 -11.061 11.883 1.00 88.94 102 SER A O 1
ATOM 791 N N . ALA A 1 103 ? -3.922 -9.113 12.968 1.00 89.56 103 ALA A N 1
ATOM 792 C CA . ALA A 1 103 ? -3.504 -9.638 14.265 1.00 89.56 103 ALA A CA 1
ATOM 793 C C . ALA A 1 103 ? -4.489 -10.682 14.814 1.00 89.56 103 ALA A C 1
ATOM 795 O O . ALA A 1 103 ? -4.058 -11.698 15.354 1.00 89.56 103 ALA A O 1
ATOM 796 N N . VAL A 1 104 ? -5.798 -10.468 14.642 1.00 90.38 104 VAL A N 1
ATOM 797 C CA . VAL A 1 104 ? -6.833 -11.441 15.037 1.00 90.38 104 VAL A CA 1
ATOM 798 C C . VAL A 1 104 ? -6.781 -12.695 14.160 1.00 90.38 104 VAL A C 1
ATOM 800 O O . VAL A 1 104 ? -6.957 -13.803 14.660 1.00 90.38 104 VAL A O 1
ATOM 803 N N . GLN A 1 105 ? -6.524 -12.539 12.861 1.00 85.81 105 GLN A N 1
ATOM 804 C CA . GLN A 1 105 ? -6.456 -13.652 11.909 1.00 85.81 105 GLN A CA 1
ATOM 805 C C . GLN A 1 105 ? -5.129 -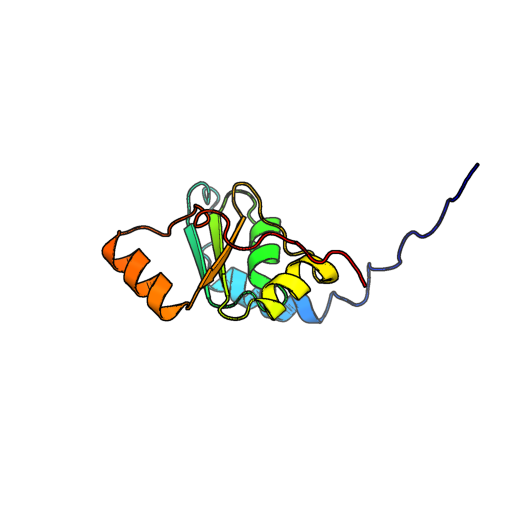14.428 11.962 1.00 85.81 105 GLN A C 1
ATOM 807 O O . GLN A 1 105 ? -5.042 -15.534 11.427 1.00 85.81 105 GLN A O 1
ATOM 812 N N . GLY A 1 106 ? -4.093 -13.866 12.593 1.00 84.19 106 GLY A N 1
ATOM 813 C CA . GLY A 1 106 ? -2.762 -14.468 12.684 1.00 84.19 106 GLY A CA 1
ATOM 814 C C . GLY A 1 106 ? -2.007 -14.514 11.351 1.00 84.19 106 GLY A C 1
ATOM 815 O O . GLY A 1 106 ? -1.058 -15.283 11.213 1.00 84.19 106 GLY A O 1
ATOM 816 N N . ASN A 1 107 ? -2.425 -13.731 10.354 1.00 83.94 107 ASN A N 1
ATOM 817 C CA . ASN A 1 107 ? -1.766 -13.629 9.053 1.00 83.94 107 ASN A CA 1
ATOM 818 C C . ASN A 1 107 ? -1.996 -12.244 8.428 1.00 83.94 107 ASN A C 1
ATOM 820 O O . ASN A 1 107 ? -2.868 -11.506 8.876 1.00 83.94 107 ASN A O 1
ATOM 824 N N . ILE A 1 108 ? -1.206 -11.893 7.406 1.00 79.88 108 ILE A N 1
ATOM 825 C CA . ILE A 1 108 ? -1.474 -10.732 6.548 1.00 79.88 108 ILE A CA 1
ATOM 826 C C . ILE A 1 108 ? -2.323 -11.218 5.362 1.00 79.88 108 ILE A C 1
ATOM 828 O O . ILE A 1 108 ? -1.824 -12.014 4.551 1.00 79.88 108 ILE A O 1
ATOM 832 N N . PRO A 1 109 ? -3.577 -10.752 5.220 1.00 69.62 109 PRO A N 1
ATOM 833 C CA . PRO A 1 109 ? -4.423 -11.093 4.084 1.00 69.62 109 PRO A CA 1
ATOM 834 C C . PRO A 1 109 ? -3.797 -10.628 2.765 1.00 69.62 109 PRO A C 1
ATOM 836 O O . PRO A 1 109 ? -3.803 -9.459 2.409 1.00 69.62 109 PRO A O 1
ATOM 839 N N . SER A 1 110 ? -3.246 -11.565 2.000 1.00 61.94 110 SER A N 1
ATOM 840 C CA . SER A 1 110 ? -2.629 -11.260 0.697 1.00 61.94 110 SER A CA 1
ATOM 841 C C . SER A 1 110 ? -3.649 -11.068 -0.431 1.00 61.94 110 SER A C 1
ATOM 843 O O . SER A 1 110 ? -3.301 -10.681 -1.544 1.00 61.94 110 SER A O 1
ATOM 845 N N . SER A 1 111 ? -4.926 -11.343 -0.170 1.00 52.94 111 SER A N 1
ATOM 846 C CA . SER A 1 111 ? -5.993 -11.250 -1.160 1.00 52.94 111 SER A CA 1
ATOM 847 C C . SER A 1 111 ? -6.766 -9.943 -1.033 1.00 52.94 111 SER A C 1
ATOM 849 O O . SER A 1 111 ? -7.322 -9.636 0.019 1.00 52.94 111 SER A O 1
ATOM 851 N N . ARG A 1 112 ? -6.875 -9.236 -2.160 1.00 47.84 112 ARG A N 1
ATOM 852 C CA . ARG A 1 112 ? -7.786 -8.106 -2.378 1.00 47.84 112 ARG A CA 1
ATOM 853 C C . ARG A 1 112 ? -9.193 -8.400 -1.810 1.00 47.84 112 ARG A C 1
ATOM 855 O O . ARG A 1 112 ? -9.740 -9.452 -2.156 1.00 47.84 112 ARG A O 1
ATOM 862 N N . PRO A 1 113 ? -9.844 -7.488 -1.062 1.00 40.62 113 PRO A N 1
ATOM 863 C CA . PRO A 1 113 ? -11.295 -7.550 -0.908 1.00 40.62 113 PRO A CA 1
ATOM 864 C C . PRO A 1 113 ? -11.976 -7.452 -2.293 1.00 40.62 113 PRO A C 1
ATOM 866 O O . PRO A 1 113 ? -11.438 -6.818 -3.211 1.00 40.62 113 PRO A O 1
ATOM 869 N N . PRO A 1 114 ? -13.127 -8.117 -2.505 1.00 35.44 114 PRO A N 1
ATOM 870 C CA . PRO A 1 114 ? -13.777 -8.177 -3.809 1.00 35.44 114 PRO A CA 1
ATOM 871 C C . PRO A 1 114 ? -14.110 -6.770 -4.319 1.00 35.44 114 PRO A C 1
ATOM 873 O O . PRO A 1 114 ? -14.559 -5.905 -3.571 1.00 35.44 114 PRO A O 1
ATOM 876 N N . LYS A 1 115 ? -13.845 -6.560 -5.616 1.00 47.91 115 LYS A N 1
ATOM 877 C CA . LYS A 1 115 ? -13.969 -5.288 -6.341 1.00 47.91 115 LYS A CA 1
ATOM 878 C C . LYS A 1 115 ? -15.223 -4.505 -5.931 1.00 47.91 115 LYS A C 1
ATOM 880 O O . LYS A 1 115 ? -16.327 -4.864 -6.327 1.00 47.91 115 LYS A O 1
ATOM 885 N N . SER A 1 116 ? -15.031 -3.367 -5.276 1.00 41.19 116 SER A N 1
ATOM 886 C CA . SER A 1 116 ? -16.012 -2.283 -5.259 1.00 41.19 116 SER A CA 1
ATOM 887 C C . SER A 1 116 ? -15.324 -0.992 -5.678 1.00 41.19 116 SER A C 1
ATOM 889 O O . SER A 1 116 ? -14.981 -0.162 -4.861 1.00 41.19 116 SER A O 1
ATOM 891 N N . LEU A 1 117 ? -15.042 -0.872 -6.974 1.00 41.53 117 LEU A N 1
ATOM 892 C CA . LEU A 1 117 ? -15.046 0.391 -7.717 1.00 41.53 117 LEU A CA 1
ATOM 893 C C . LEU A 1 117 ? -14.719 0.055 -9.167 1.00 41.53 117 LEU A C 1
ATOM 895 O O . LEU A 1 117 ? -13.578 -0.086 -9.601 1.00 41.53 117 LEU A O 1
ATOM 899 N N . SER A 1 118 ? -15.809 -0.159 -9.898 1.00 36.41 118 SER A N 1
ATOM 900 C CA . SER A 1 118 ? -15.875 0.046 -11.334 1.00 36.41 118 SER A CA 1
ATOM 901 C C . SER A 1 118 ? -15.135 1.342 -11.676 1.00 36.41 118 SER A C 1
ATOM 903 O O . SER A 1 118 ? -15.533 2.416 -11.222 1.00 36.41 118 SER A O 1
ATOM 905 N N . TYR A 1 119 ? -14.064 1.259 -12.467 1.00 45.44 119 TYR A N 1
ATOM 906 C CA . TYR A 1 119 ? -13.499 2.411 -13.168 1.00 45.44 119 TYR A CA 1
ATOM 907 C C . TYR A 1 119 ? -14.519 2.877 -14.224 1.00 45.44 119 TYR A C 1
ATOM 909 O O . TYR A 1 119 ? -14.327 2.686 -15.419 1.00 45.44 119 TYR A O 1
ATOM 917 N N . SER A 1 120 ? -15.638 3.449 -13.775 1.00 40.12 120 SER A N 1
ATOM 918 C CA . SER A 1 120 ? -16.724 3.962 -14.616 1.00 40.12 120 SER A CA 1
ATOM 919 C C . SER A 1 120 ? -16.428 5.349 -15.194 1.00 40.12 120 SER A C 1
ATOM 921 O O . SER A 1 120 ? -17.297 5.922 -15.839 1.00 40.12 120 SER A O 1
ATOM 923 N N . LEU A 1 121 ? -15.243 5.919 -14.977 1.00 42.84 121 LEU A N 1
ATOM 924 C CA . LEU A 1 121 ? -14.886 7.238 -15.505 1.00 42.84 121 LEU A CA 1
ATOM 925 C C . LEU A 1 121 ? -13.413 7.268 -15.933 1.00 42.84 121 LEU A C 1
ATOM 927 O O . LEU A 1 121 ? -12.593 8.005 -15.397 1.00 42.84 121 LEU A O 1
ATOM 931 N N . LEU A 1 122 ? -13.079 6.453 -16.938 1.00 46.28 122 LEU A N 1
ATOM 932 C CA . LEU A 1 122 ? -11.994 6.745 -17.885 1.00 46.28 122 LEU A CA 1
ATOM 933 C C . LEU A 1 122 ? -12.501 7.703 -18.979 1.00 46.28 122 LEU A C 1
ATOM 935 O O . LEU A 1 122 ? -12.398 7.432 -20.173 1.00 46.28 122 LEU A O 1
ATOM 939 N N . THR A 1 123 ? -13.085 8.830 -18.582 1.00 41.16 123 THR A N 1
ATOM 940 C CA . THR A 1 123 ? -13.379 9.919 -19.518 1.00 41.16 123 THR A CA 1
ATOM 941 C C . THR A 1 123 ? -13.248 11.240 -18.789 1.00 41.16 123 THR A C 1
ATOM 943 O O . THR A 1 123 ? -14.138 11.621 -18.036 1.00 41.16 123 THR A O 1
ATOM 946 N N . LEU A 1 124 ? -12.097 11.871 -18.993 1.00 39.06 124 LEU A N 1
ATOM 947 C CA . LEU A 1 124 ? -11.904 13.293 -19.263 1.00 39.06 124 LEU A CA 1
ATOM 948 C C . LEU A 1 124 ? -10.543 13.429 -19.952 1.00 39.06 124 LEU A C 1
ATOM 950 O O . LEU A 1 124 ? -9.564 12.849 -19.422 1.00 39.06 124 LEU A O 1
#